Protein AF-A0A6G7WEB4-F1 (afdb_monomer_lite)

Radius of gyration: 13.22 Å; chains: 1; bounding box: 25×30×37 Å

Foldseek 3Di:
DDDDDDPCPVADPDDDPVLLVLLLVCVVVVDDLVRNCVVVVHDSVNSVVSCVVCVVVVNHDD

Sequence (62 aa):
MTVPHVILIDAKFIWSQKEVEDFRAMWECGLSLFEIAEQMNEDPDNIALLVIDQAKKRKIGG

Secondary structure (DSSP, 8-state):
-PPP----TT------HHHHHHHHHHHHTT--HHHHHHHHT--HHHHHHHHHHHHHTT-S--

pLDDT: mean 94.84, std 6.69, range [59.03, 98.62]

Structure (mmCIF, N/CA/C/O backbone):
data_AF-A0A6G7WEB4-F1
#
_entry.id   AF-A0A6G7WEB4-F1
#
loop_
_atom_site.group_PDB
_atom_site.id
_atom_site.type_symbol
_atom_site.label_atom_id
_atom_site.label_alt_id
_atom_site.label_comp_id
_atom_site.label_asym_id
_atom_site.label_entity_id
_atom_site.label_seq_id
_atom_site.pdbx_PDB_ins_code
_atom_site.Cartn_x
_atom_site.Cartn_y
_atom_site.Cartn_z
_atom_site.occupancy
_atom_site.B_iso_or_equiv
_atom_site.auth_seq_id
_atom_site.auth_comp_id
_atom_site.auth_asym_id
_atom_site.auth_atom_id
_atom_site.pdbx_PDB_model_num
ATOM 1 N N . MET A 1 1 ? 12.045 -21.130 -29.206 1.00 59.03 1 MET A N 1
ATOM 2 C CA . MET A 1 1 ? 12.559 -20.708 -27.885 1.00 59.03 1 MET A CA 1
ATOM 3 C C . MET A 1 1 ? 11.844 -19.421 -27.517 1.00 59.03 1 MET A C 1
ATOM 5 O O . MET A 1 1 ? 11.900 -18.494 -28.312 1.00 59.03 1 MET A O 1
ATOM 9 N N . THR A 1 2 ? 11.105 -19.380 -26.410 1.00 82.69 2 THR A N 1
ATOM 10 C CA . THR A 1 2 ? 10.437 -18.159 -25.929 1.00 82.69 2 THR A CA 1
ATOM 11 C C . THR A 1 2 ? 11.371 -17.406 -24.991 1.00 82.69 2 THR A C 1
ATOM 13 O O . THR A 1 2 ? 11.981 -18.012 -24.113 1.00 82.69 2 THR A O 1
ATOM 16 N N . VAL A 1 3 ? 11.496 -16.097 -25.189 1.00 83.06 3 VAL A N 1
ATOM 17 C CA . VAL A 1 3 ? 12.244 -15.211 -24.288 1.00 83.06 3 VAL A CA 1
ATOM 18 C C . VAL A 1 3 ? 11.424 -15.038 -23.002 1.00 83.06 3 VAL A C 1
ATOM 20 O O . VAL A 1 3 ? 10.224 -14.775 -23.108 1.00 83.06 3 VAL A O 1
ATOM 23 N N . PRO A 1 4 ? 12.004 -15.222 -21.803 1.00 85.94 4 PRO A N 1
ATOM 24 C CA . PRO A 1 4 ? 11.282 -14.980 -20.559 1.00 85.94 4 PRO A CA 1
ATOM 25 C C . PRO A 1 4 ? 10.889 -13.501 -20.455 1.00 85.94 4 PRO A C 1
ATOM 27 O O . PRO A 1 4 ? 11.699 -12.622 -20.747 1.00 85.94 4 PRO A O 1
ATOM 30 N N . HIS A 1 5 ? 9.652 -13.231 -20.032 1.00 88.94 5 HIS A N 1
ATOM 31 C CA . HIS A 1 5 ? 9.174 -11.877 -19.763 1.00 88.94 5 HIS A CA 1
ATOM 32 C C . HIS A 1 5 ? 9.277 -11.605 -18.262 1.00 88.94 5 HIS A C 1
ATOM 34 O O . HIS A 1 5 ? 8.614 -12.266 -17.463 1.00 88.94 5 HIS A O 1
ATOM 40 N N . VAL A 1 6 ? 10.119 -10.649 -17.879 1.00 87.44 6 VAL A N 1
ATOM 41 C CA . VAL A 1 6 ? 10.252 -10.212 -16.485 1.00 87.44 6 VAL A CA 1
ATOM 42 C C . VAL A 1 6 ? 9.237 -9.100 -16.249 1.00 87.44 6 VAL A C 1
ATOM 44 O O . VAL A 1 6 ? 9.177 -8.144 -17.016 1.00 87.44 6 VAL A O 1
ATOM 47 N N . ILE A 1 7 ? 8.411 -9.251 -15.219 1.00 89.44 7 ILE A N 1
ATOM 48 C CA . ILE A 1 7 ? 7.461 -8.229 -14.763 1.00 89.44 7 ILE A CA 1
ATOM 49 C C . ILE A 1 7 ? 7.861 -7.776 -13.358 1.00 89.44 7 ILE A C 1
ATOM 51 O O . ILE A 1 7 ? 8.498 -8.549 -12.640 1.00 89.44 7 ILE A O 1
ATOM 55 N N . LEU A 1 8 ? 7.470 -6.554 -12.972 1.00 88.44 8 LEU A N 1
ATOM 56 C CA . LEU A 1 8 ? 7.694 -5.993 -11.630 1.00 88.44 8 LEU A CA 1
ATOM 57 C C . LEU A 1 8 ? 9.181 -5.843 -11.249 1.00 88.44 8 LEU A C 1
ATOM 59 O O . LEU A 1 8 ? 9.554 -6.030 -10.093 1.00 88.44 8 LEU A O 1
ATOM 63 N N . ILE A 1 9 ? 10.045 -5.526 -12.222 1.00 89.19 9 ILE A N 1
ATOM 64 C CA . ILE A 1 9 ? 11.495 -5.409 -11.986 1.00 89.19 9 ILE A CA 1
ATOM 65 C C . ILE A 1 9 ? 11.849 -4.270 -11.017 1.00 89.19 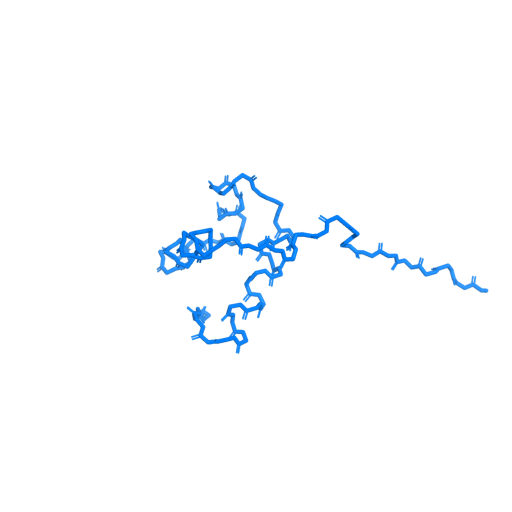9 ILE A C 1
ATOM 67 O O . ILE A 1 9 ? 12.788 -4.408 -10.238 1.00 89.19 9 ILE A O 1
ATOM 71 N N . ASP A 1 10 ? 11.042 -3.209 -11.011 1.00 88.75 10 ASP A N 1
ATOM 72 C CA . ASP A 1 10 ? 11.210 -2.030 -10.158 1.00 88.75 10 ASP A CA 1
ATOM 73 C C . ASP A 1 10 ? 10.258 -2.039 -8.947 1.00 88.75 10 ASP A C 1
ATOM 75 O O . ASP A 1 10 ? 9.998 -1.003 -8.335 1.00 88.75 10 ASP A O 1
ATOM 79 N N . ALA A 1 11 ? 9.714 -3.208 -8.589 1.00 93.25 11 ALA A N 1
ATOM 80 C CA . ALA A 1 11 ? 8.757 -3.301 -7.497 1.00 93.25 11 ALA A CA 1
ATOM 81 C C . ALA A 1 11 ? 9.378 -2.996 -6.126 1.00 93.25 11 ALA A C 1
ATOM 83 O O . ALA A 1 11 ? 10.449 -3.485 -5.748 1.00 93.25 11 ALA A O 1
ATOM 84 N N . LYS A 1 12 ? 8.633 -2.236 -5.327 1.00 93.94 12 LYS A N 1
ATOM 85 C CA . LYS A 1 12 ? 8.972 -1.876 -3.953 1.00 93.94 12 LYS A CA 1
ATOM 86 C C . LYS A 1 12 ? 8.545 -2.977 -2.982 1.00 93.94 12 LYS A C 1
ATOM 88 O O . LYS A 1 12 ? 7.371 -3.129 -2.648 1.0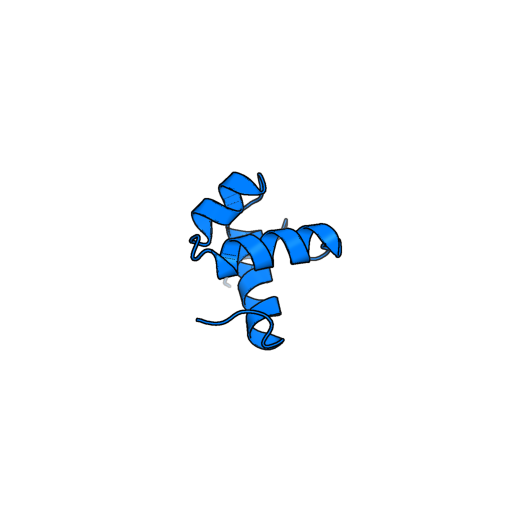0 93.94 12 LYS A O 1
ATOM 93 N N . PHE A 1 13 ? 9.526 -3.713 -2.459 1.00 92.81 13 PHE A N 1
ATOM 94 C CA . PHE A 1 13 ? 9.302 -4.770 -1.457 1.00 92.81 13 PHE A CA 1
ATOM 95 C C . PHE A 1 13 ? 9.553 -4.334 -0.011 1.00 92.81 13 PHE A C 1
ATOM 97 O O . PHE A 1 13 ? 9.219 -5.067 0.921 1.00 92.81 13 PHE A O 1
ATOM 104 N N . ILE A 1 14 ? 10.146 -3.158 0.192 1.00 95.81 14 ILE A N 1
ATOM 105 C CA . ILE A 1 14 ? 10.464 -2.630 1.517 1.00 95.81 14 ILE A CA 1
ATOM 106 C C . ILE A 1 14 ? 9.552 -1.443 1.789 1.00 95.81 14 ILE A C 1
ATOM 108 O O . ILE A 1 14 ? 9.541 -0.470 1.039 1.00 95.81 14 ILE A O 1
ATOM 112 N N . TRP A 1 15 ? 8.814 -1.545 2.886 1.00 97.69 15 TRP A N 1
ATOM 113 C CA . TRP A 1 15 ? 7.891 -0.530 3.364 1.00 97.69 15 TRP A CA 1
ATOM 114 C C . TRP A 1 15 ? 8.221 -0.224 4.817 1.00 97.69 15 TRP A C 1
ATOM 116 O O . TRP A 1 15 ? 8.472 -1.131 5.617 1.00 97.69 15 TRP A O 1
ATOM 126 N N . SER A 1 16 ? 8.229 1.053 5.166 1.00 98.25 16 SER A N 1
ATOM 127 C CA . SER A 1 16 ? 8.285 1.480 6.554 1.00 98.25 16 SER A CA 1
ATOM 128 C C . SER A 1 16 ? 6.973 1.149 7.266 1.00 98.25 16 SER A C 1
ATOM 130 O O . SER A 1 16 ? 5.904 1.065 6.661 1.00 98.25 16 SER A O 1
ATOM 132 N N . GLN A 1 17 ? 7.045 1.000 8.588 1.00 97.81 17 GLN A N 1
ATOM 133 C CA . GLN A 1 17 ? 5.861 0.751 9.409 1.00 97.81 17 GLN A CA 1
ATOM 134 C C . GLN A 1 17 ? 4.800 1.850 9.230 1.00 97.81 17 GLN A C 1
ATOM 136 O O . GLN A 1 17 ? 3.616 1.538 9.132 1.00 97.81 17 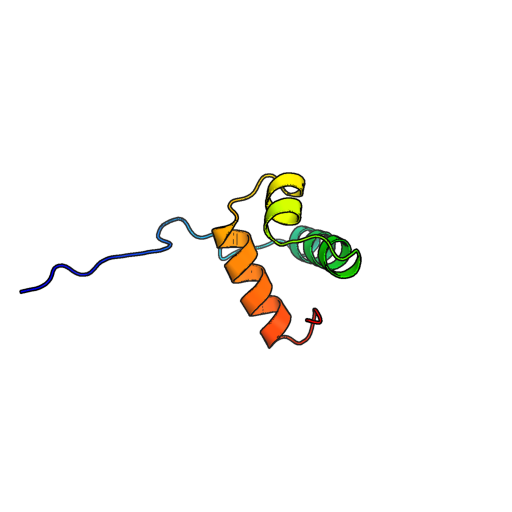GLN A O 1
ATOM 141 N N . LYS A 1 18 ? 5.234 3.114 9.110 1.00 98.19 18 LYS A N 1
ATOM 142 C CA . LYS A 1 18 ? 4.340 4.252 8.889 1.00 98.19 18 LYS A CA 1
ATOM 143 C C . LYS A 1 18 ? 3.605 4.164 7.550 1.00 98.19 18 LYS A C 1
ATOM 145 O O . LYS A 1 18 ? 2.396 4.345 7.531 1.00 98.19 18 LYS A O 1
ATOM 150 N N . GLU A 1 19 ? 4.293 3.840 6.455 1.00 98.44 19 GLU A N 1
ATOM 151 C CA . GLU A 1 19 ? 3.625 3.699 5.151 1.00 98.44 19 GLU A CA 1
ATOM 152 C C . GLU A 1 19 ? 2.573 2.581 5.172 1.00 98.44 19 GLU A C 1
ATOM 154 O O . GLU A 1 19 ? 1.499 2.732 4.599 1.00 98.44 19 GLU A O 1
ATOM 159 N N . VAL A 1 20 ? 2.853 1.473 5.870 1.00 98.38 20 VAL A N 1
ATOM 160 C CA . VAL A 1 20 ? 1.886 0.375 6.024 1.00 98.38 20 VAL A CA 1
ATOM 161 C C . VAL A 1 20 ? 0.670 0.806 6.850 1.00 98.38 20 VAL A C 1
ATOM 163 O O . VAL A 1 20 ? -0.447 0.383 6.561 1.00 98.38 20 VAL A O 1
ATOM 166 N N . GLU A 1 21 ? 0.864 1.621 7.886 1.00 98.38 21 GLU A N 1
ATOM 167 C CA . GLU A 1 21 ? -0.227 2.166 8.702 1.00 98.38 21 GLU A CA 1
ATOM 168 C C . GLU A 1 21 ? -1.083 3.165 7.922 1.00 98.38 21 GLU A C 1
ATOM 170 O O . GLU A 1 21 ? -2.307 3.037 7.935 1.00 98.38 21 GLU A O 1
ATOM 175 N N . ASP A 1 22 ? -0.454 4.086 7.189 1.00 98.50 22 ASP A N 1
ATOM 176 C CA . ASP A 1 22 ? -1.147 5.052 6.332 1.00 98.50 22 ASP A CA 1
ATOM 177 C C . ASP A 1 22 ? -1.972 4.316 5.255 1.00 98.50 22 ASP A C 1
ATOM 179 O O . ASP A 1 22 ? -3.162 4.591 5.084 1.00 98.50 22 ASP A O 1
ATOM 183 N N . PHE A 1 23 ? -1.384 3.304 4.603 1.00 98.56 23 PHE A N 1
ATOM 184 C CA . PHE A 1 23 ? -2.086 2.419 3.666 1.00 98.56 23 PHE A CA 1
ATOM 185 C C . PHE A 1 23 ? -3.334 1.777 4.293 1.00 98.56 23 PHE A C 1
ATOM 187 O O . PHE A 1 23 ? -4.415 1.828 3.706 1.00 98.56 23 PHE A O 1
ATOM 194 N N . ARG A 1 24 ? -3.213 1.180 5.489 1.00 98.56 24 ARG A N 1
ATOM 195 C CA . ARG A 1 24 ? -4.351 0.518 6.152 1.00 98.56 24 ARG A CA 1
ATOM 196 C C . ARG A 1 24 ? -5.450 1.506 6.508 1.00 98.56 24 ARG A C 1
ATOM 198 O O . ARG A 1 24 ? -6.613 1.185 6.296 1.00 98.56 24 ARG A O 1
ATOM 205 N N . ALA A 1 25 ? -5.092 2.689 7.003 1.00 98.38 25 ALA A N 1
ATOM 2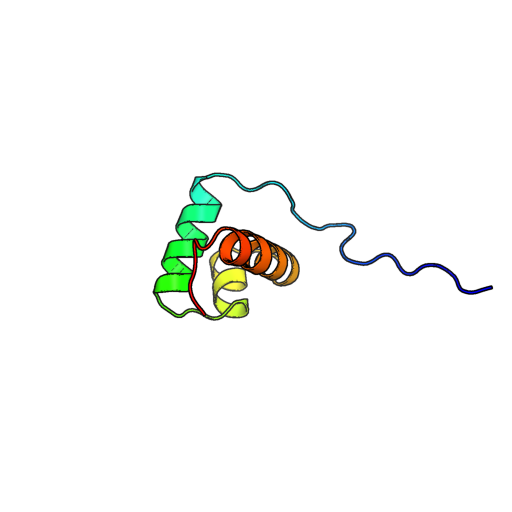06 C CA . ALA A 1 25 ? -6.068 3.719 7.334 1.00 98.38 25 ALA A CA 1
ATOM 207 C C . ALA A 1 25 ? -6.883 4.128 6.097 1.00 98.38 25 ALA A C 1
ATOM 209 O O . ALA A 1 25 ? -8.106 4.243 6.170 1.00 98.38 25 ALA A O 1
ATOM 210 N N . MET A 1 26 ? -6.230 4.281 4.941 1.00 98.50 26 MET A N 1
ATOM 211 C CA . MET A 1 26 ? -6.927 4.583 3.689 1.00 98.50 26 MET A CA 1
ATOM 212 C C . MET A 1 26 ? -7.784 3.414 3.194 1.00 98.50 26 MET A C 1
ATOM 214 O O . MET A 1 26 ? -8.919 3.627 2.769 1.00 98.50 26 MET A O 1
ATOM 218 N N . TRP A 1 27 ? -7.287 2.181 3.302 1.00 98.38 27 TRP A N 1
ATOM 219 C CA . TRP A 1 27 ? -8.057 0.986 2.952 1.00 98.38 27 TRP A CA 1
ATOM 220 C C . TRP A 1 27 ? -9.324 0.845 3.806 1.00 98.38 27 TRP A C 1
ATOM 222 O O . TRP A 1 27 ? -10.402 0.577 3.287 1.00 98.38 27 TRP A O 1
ATOM 232 N N . GLU A 1 28 ? -9.220 1.070 5.118 1.00 97.31 28 GLU A N 1
ATOM 233 C CA . GLU A 1 28 ? -10.359 1.052 6.047 1.00 97.31 28 GLU A CA 1
ATOM 234 C C . GLU A 1 28 ? -11.378 2.163 5.756 1.00 97.31 28 GLU A C 1
ATOM 236 O O . GLU A 1 28 ? -12.572 1.975 5.986 1.00 97.31 28 GLU A O 1
ATOM 241 N N . CYS A 1 29 ? -10.937 3.293 5.195 1.00 97.38 29 CYS A N 1
ATOM 242 C CA . CYS A 1 29 ? -11.827 4.342 4.692 1.00 97.38 29 CYS A CA 1
ATOM 243 C C . CYS A 1 29 ? -12.546 3.960 3.383 1.00 97.38 29 CYS A C 1
ATOM 245 O O . CYS A 1 29 ? -13.382 4.728 2.907 1.00 97.38 29 CYS A O 1
ATOM 247 N N . GLY A 1 30 ? -12.242 2.795 2.803 1.00 97.44 30 GLY A N 1
ATOM 248 C CA . GLY A 1 30 ? -12.856 2.301 1.573 1.00 97.44 30 GLY A CA 1
ATOM 249 C C . GLY A 1 30 ? -12.273 2.902 0.296 1.00 97.44 30 GLY A C 1
ATOM 250 O O . GLY A 1 30 ? -12.918 2.812 -0.748 1.00 97.44 30 GLY A O 1
ATOM 251 N N . LEU A 1 31 ? -11.083 3.515 0.360 1.00 98.38 31 LEU A N 1
ATOM 252 C CA . LEU A 1 31 ? -10.401 3.993 -0.842 1.00 98.38 31 LEU A CA 1
ATOM 253 C C . LEU A 1 31 ? -9.989 2.802 -1.712 1.00 98.38 31 LEU A C 1
ATOM 255 O O . LEU A 1 31 ? -9.510 1.774 -1.227 1.00 98.38 31 LEU A O 1
ATOM 259 N N . SER A 1 32 ? -10.142 2.966 -3.019 1.00 97.88 32 SER A N 1
ATOM 260 C CA . SER A 1 32 ? -9.649 2.017 -4.006 1.00 97.88 32 SER A CA 1
ATOM 261 C C . SER A 1 32 ? -8.121 2.017 -4.067 1.00 97.88 32 SER A C 1
ATOM 263 O O . SER A 1 32 ? -7.452 2.987 -3.716 1.00 97.88 32 SER A O 1
ATOM 265 N N . LEU A 1 33 ? -7.554 0.932 -4.595 1.00 97.88 33 LEU A N 1
ATOM 266 C CA . LEU A 1 33 ? -6.112 0.797 -4.818 1.00 97.88 33 LEU A CA 1
ATOM 267 C C . LEU A 1 33 ? -5.509 1.995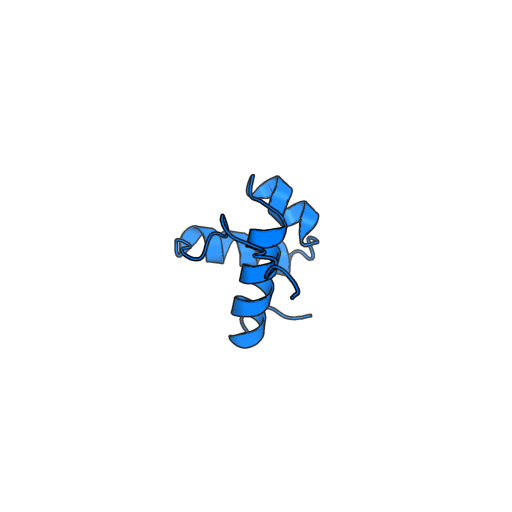 -5.569 1.00 97.88 33 LEU A C 1
ATOM 269 O O . LEU A 1 33 ? -4.434 2.458 -5.200 1.00 97.88 33 LEU A O 1
ATOM 273 N N . PHE A 1 34 ? -6.193 2.495 -6.603 1.00 98.44 34 PHE A N 1
ATOM 274 C CA . PHE A 1 34 ? -5.703 3.616 -7.408 1.00 98.44 34 PHE A CA 1
ATOM 275 C C . PHE A 1 34 ? -5.749 4.941 -6.645 1.00 98.44 34 PHE A C 1
ATOM 277 O O . PHE A 1 34 ? -4.803 5.716 -6.735 1.00 98.44 34 PHE A O 1
ATOM 284 N N . GLU A 1 35 ? -6.798 5.175 -5.852 1.00 98.62 35 GLU A N 1
ATOM 285 C CA . GLU A 1 35 ? -6.874 6.354 -4.981 1.00 98.62 35 GLU A CA 1
ATOM 286 C C . GLU A 1 35 ? -5.762 6.316 -3.930 1.00 98.62 35 GLU A C 1
ATOM 288 O O . GLU A 1 35 ? -5.097 7.320 -3.701 1.00 98.62 35 GLU A O 1
ATOM 293 N N . ILE A 1 36 ? -5.495 5.152 -3.331 1.00 98.62 36 ILE A N 1
ATOM 294 C CA . ILE A 1 36 ? -4.398 4.996 -2.368 1.00 98.62 36 ILE A CA 1
ATOM 295 C C . ILE A 1 36 ? -3.041 5.253 -3.032 1.00 98.62 36 ILE A C 1
ATOM 297 O O . ILE A 1 36 ? -2.210 5.955 -2.459 1.00 98.62 36 ILE A O 1
ATOM 301 N N . ALA A 1 37 ? -2.817 4.724 -4.237 1.00 98.44 37 ALA A N 1
ATOM 302 C CA . ALA A 1 37 ? -1.592 4.960 -5.000 1.00 98.44 37 ALA A CA 1
ATOM 303 C C . ALA A 1 37 ? -1.366 6.456 -5.268 1.00 98.44 37 ALA A C 1
ATOM 305 O O . ALA A 1 37 ? -0.269 6.966 -5.042 1.00 98.44 37 ALA A O 1
ATOM 306 N N . GLU A 1 38 ? -2.421 7.175 -5.660 1.00 98.50 38 GLU A N 1
ATOM 307 C CA . GLU A 1 38 ? -2.375 8.624 -5.855 1.00 98.50 38 GLU A CA 1
ATOM 308 C C . GLU A 1 38 ? -2.065 9.367 -4.546 1.00 98.50 38 GLU A C 1
ATOM 310 O O . GLU A 1 38 ? -1.152 10.191 -4.511 1.00 98.50 38 GLU A O 1
ATOM 315 N N . GLN A 1 39 ? -2.757 9.041 -3.448 1.00 98.38 39 GLN A N 1
ATOM 316 C CA . GLN A 1 39 ? -2.542 9.686 -2.145 1.00 98.38 39 GLN A CA 1
ATOM 317 C C . GLN A 1 39 ? -1.138 9.430 -1.577 1.00 98.38 39 GLN A C 1
ATOM 319 O O . GLN A 1 39 ? -0.557 10.307 -0.937 1.00 98.38 39 GLN A O 1
ATOM 324 N N . MET A 1 40 ? -0.577 8.242 -1.812 1.00 97.88 40 MET A N 1
ATOM 325 C CA . MET A 1 40 ? 0.778 7.877 -1.381 1.00 97.88 40 MET A CA 1
ATOM 326 C C . MET A 1 40 ? 1.867 8.317 -2.366 1.00 97.88 40 MET A C 1
ATOM 328 O O . MET A 1 40 ? 3.046 8.160 -2.050 1.00 97.88 40 MET A O 1
ATOM 332 N N . ASN A 1 41 ? 1.490 8.871 -3.527 1.00 97.62 41 ASN A N 1
ATOM 333 C CA . ASN A 1 41 ? 2.389 9.182 -4.638 1.00 97.62 41 ASN A CA 1
ATOM 334 C C . ASN A 1 41 ? 3.301 7.987 -4.988 1.00 97.62 41 ASN A C 1
ATOM 336 O O . ASN A 1 41 ? 4.529 8.100 -5.014 1.00 97.62 41 ASN A O 1
ATOM 340 N N . GLU A 1 42 ? 2.685 6.826 -5.201 1.00 97.31 42 GLU A N 1
ATOM 341 C CA . GLU A 1 42 ? 3.353 5.534 -5.380 1.00 97.31 42 GLU A CA 1
ATOM 342 C C . GLU A 1 42 ? 2.766 4.777 -6.581 1.00 97.31 42 GLU A C 1
ATOM 344 O O . GLU A 1 42 ? 1.647 5.050 -7.017 1.00 97.31 42 GLU A O 1
ATOM 349 N N . ASP A 1 43 ? 3.519 3.822 -7.132 1.00 96.94 43 ASP A N 1
ATOM 350 C CA . ASP A 1 43 ? 3.049 3.023 -8.267 1.00 96.94 43 ASP A CA 1
ATOM 351 C C . ASP A 1 43 ? 1.874 2.099 -7.858 1.00 96.94 43 ASP A C 1
ATOM 353 O O . ASP A 1 43 ? 1.979 1.378 -6.854 1.00 96.94 43 ASP A O 1
ATOM 357 N N . PRO A 1 44 ? 0.759 2.062 -8.615 1.00 97.38 44 PRO A N 1
ATOM 358 C CA . PRO A 1 44 ? -0.346 1.137 -8.367 1.00 97.38 44 PRO A CA 1
ATOM 359 C C . PRO A 1 44 ? 0.070 -0.337 -8.248 1.00 97.38 44 PRO A C 1
ATOM 361 O O . PRO A 1 44 ? -0.518 -1.061 -7.443 1.00 97.38 44 PRO A O 1
ATOM 364 N N . ASP A 1 45 ? 1.093 -0.788 -8.979 1.00 96.50 45 ASP A N 1
ATOM 365 C CA . ASP A 1 45 ? 1.604 -2.161 -8.895 1.00 96.50 45 ASP A CA 1
ATOM 366 C C . ASP A 1 45 ? 2.237 -2.438 -7.521 1.00 96.50 45 ASP A C 1
ATOM 368 O O . ASP A 1 45 ? 2.036 -3.506 -6.930 1.00 96.50 45 ASP A O 1
ATOM 372 N N . ASN A 1 46 ? 2.943 -1.455 -6.955 1.00 97.62 46 ASN A N 1
ATOM 373 C CA . ASN A 1 46 ? 3.504 -1.543 -5.606 1.00 97.62 46 ASN A CA 1
ATOM 374 C C . ASN A 1 46 ? 2.392 -1.615 -4.552 1.00 97.62 46 ASN A C 1
ATOM 376 O O . ASN A 1 46 ? 2.467 -2.425 -3.621 1.00 97.62 46 ASN A O 1
ATOM 380 N N . ILE A 1 47 ? 1.326 -0.826 -4.720 1.00 97.94 47 ILE A N 1
ATOM 381 C CA . ILE A 1 47 ? 0.149 -0.894 -3.846 1.00 97.94 47 ILE A CA 1
ATOM 382 C C . ILE A 1 47 ? -0.568 -2.239 -4.000 1.00 97.94 47 ILE A C 1
ATOM 384 O O . ILE A 1 47 ? -0.959 -2.830 -2.995 1.00 97.94 47 ILE A O 1
ATOM 388 N N . ALA A 1 48 ? -0.678 -2.791 -5.212 1.00 97.19 48 ALA A N 1
ATOM 389 C CA . ALA A 1 48 ? -1.260 -4.115 -5.442 1.00 97.19 48 ALA A CA 1
ATOM 390 C C . ALA A 1 48 ? -0.506 -5.216 -4.681 1.00 97.19 48 ALA A C 1
ATOM 392 O O . ALA A 1 48 ? -1.118 -6.071 -4.033 1.00 97.19 48 ALA A O 1
ATOM 393 N N . LEU A 1 49 ? 0.829 -5.177 -4.708 1.00 97.19 49 LEU A N 1
ATOM 394 C CA . LEU A 1 49 ? 1.666 -6.099 -3.939 1.00 97.19 49 LEU A CA 1
ATOM 395 C C . LEU A 1 49 ? 1.460 -5.933 -2.428 1.00 97.19 49 LEU A C 1
ATOM 397 O O . LEU A 1 49 ? 1.364 -6.936 -1.712 1.00 97.19 49 LEU A O 1
ATOM 401 N N . LEU A 1 50 ? 1.334 -4.693 -1.946 1.00 97.56 50 LEU A N 1
ATOM 402 C CA . LEU A 1 50 ? 1.053 -4.416 -0.539 1.00 97.56 50 LEU A CA 1
ATOM 403 C C . LEU A 1 50 ? -0.336 -4.929 -0.126 1.00 97.56 50 LEU A C 1
ATOM 405 O O . LEU A 1 50 ? -0.450 -5.577 0.913 1.00 97.56 50 LEU A O 1
ATOM 409 N N . VAL A 1 51 ? -1.370 -4.747 -0.955 1.00 97.81 51 VAL A N 1
ATOM 410 C CA . VAL A 1 51 ? -2.714 -5.316 -0.734 1.00 97.81 51 VAL A CA 1
ATOM 411 C C . VAL A 1 51 ? -2.629 -6.830 -0.552 1.00 97.81 51 VAL A C 1
ATOM 413 O O . VAL A 1 51 ? -3.147 -7.365 0.429 1.00 97.81 51 VAL A O 1
ATOM 416 N N . ILE A 1 52 ? -1.927 -7.531 -1.450 1.00 97.00 52 ILE A N 1
ATOM 417 C CA . ILE A 1 52 ? -1.762 -8.990 -1.372 1.00 97.00 52 ILE A CA 1
ATOM 418 C C . ILE A 1 52 ? -1.086 -9.400 -0.055 1.00 97.00 52 ILE A C 1
ATOM 420 O O . ILE A 1 52 ? -1.533 -10.347 0.600 1.00 97.00 52 ILE A O 1
ATOM 424 N N . ASP A 1 53 ? -0.020 -8.706 0.349 1.00 97.06 53 ASP A N 1
ATOM 425 C CA . ASP A 1 53 ? 0.683 -8.970 1.609 1.00 97.06 53 ASP A CA 1
ATOM 426 C C . ASP A 1 53 ? -0.222 -8.747 2.834 1.00 97.06 53 ASP A C 1
ATOM 428 O O . ASP A 1 53 ? -0.342 -9.619 3.702 1.00 97.06 53 ASP A O 1
ATOM 432 N N . GLN A 1 54 ? -0.908 -7.605 2.895 1.00 97.81 54 GLN A N 1
ATOM 433 C CA . GLN A 1 54 ? -1.757 -7.240 4.028 1.00 97.81 54 GLN A CA 1
ATOM 434 C C . GLN A 1 54 ? -3.003 -8.131 4.126 1.00 97.81 54 GLN A C 1
ATOM 436 O O . GLN A 1 54 ? -3.382 -8.525 5.235 1.00 97.81 54 GLN A O 1
ATOM 441 N N . ALA A 1 55 ? -3.592 -8.530 2.995 1.00 97.56 55 ALA A N 1
ATOM 442 C CA . ALA A 1 55 ? -4.705 -9.476 2.946 1.00 97.56 55 ALA A CA 1
ATOM 443 C C . ALA A 1 55 ? -4.281 -10.868 3.442 1.00 97.56 55 ALA A C 1
ATOM 445 O O . ALA A 1 55 ? -4.945 -11.453 4.301 1.00 97.56 55 ALA A O 1
ATOM 446 N N . LYS A 1 56 ? -3.120 -11.376 3.000 1.00 97.69 56 LYS A N 1
ATOM 447 C CA . LYS A 1 56 ? -2.552 -12.644 3.503 1.00 97.69 56 LYS A CA 1
ATOM 448 C C . LYS A 1 56 ? -2.313 -12.617 5.012 1.00 97.69 56 LYS A C 1
ATOM 450 O O . LYS A 1 56 ? -2.534 -13.620 5.690 1.00 97.69 56 LYS A O 1
ATOM 455 N N . LYS A 1 57 ? -1.902 -11.466 5.548 1.00 97.19 57 LYS A N 1
ATOM 456 C CA . LYS A 1 57 ? -1.709 -11.234 6.989 1.00 97.19 57 LYS A CA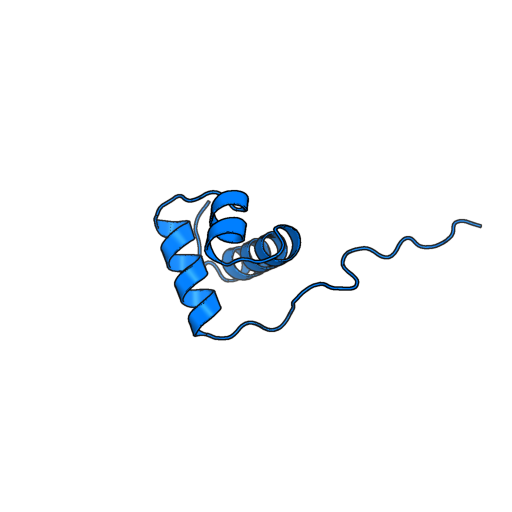 1
ATOM 457 C C . LYS A 1 57 ? -3.012 -10.955 7.750 1.00 97.19 57 LYS A C 1
ATOM 459 O O . LYS A 1 57 ? -2.953 -10.759 8.964 1.00 97.19 57 LYS A O 1
ATOM 464 N N . ARG A 1 58 ? -4.167 -10.938 7.067 1.00 96.50 58 ARG A N 1
ATOM 465 C CA . ARG A 1 58 ? -5.489 -10.580 7.616 1.00 96.50 58 ARG A CA 1
ATOM 466 C C . ARG A 1 58 ? -5.487 -9.221 8.320 1.00 96.50 58 ARG A C 1
ATOM 468 O O . ARG A 1 58 ? -6.078 -9.058 9.383 1.00 96.50 58 ARG A O 1
ATOM 475 N N . LYS A 1 59 ? -4.747 -8.267 7.756 1.00 97.56 59 LYS A N 1
ATOM 476 C CA . LYS A 1 59 ? -4.642 -6.893 8.263 1.00 97.56 59 LYS A CA 1
ATOM 477 C C . LYS A 1 59 ? -5.607 -5.931 7.589 1.00 97.56 59 LYS A C 1
ATOM 479 O O . LYS A 1 59 ? -5.791 -4.838 8.099 1.00 97.56 59 LYS A O 1
ATOM 484 N N . ILE A 1 60 ? -6.200 -6.356 6.481 1.00 96.06 60 ILE A N 1
ATOM 485 C CA . ILE A 1 60 ? -7.240 -5.644 5.750 1.00 96.06 60 ILE A CA 1
ATOM 486 C C . ILE A 1 60 ? -8.352 -6.629 5.373 1.00 96.06 60 ILE A C 1
ATOM 488 O O . ILE A 1 60 ? -8.094 -7.832 5.237 1.00 96.06 60 ILE A O 1
ATOM 492 N N . GLY A 1 61 ? -9.579 -6.119 5.260 1.00 88.88 61 GLY A N 1
ATOM 493 C CA . GLY A 1 61 ? -10.747 -6.847 4.756 1.00 88.88 61 GLY A CA 1
ATOM 494 C C . GLY A 1 61 ? -10.922 -6.685 3.244 1.00 88.88 61 GLY A C 1
ATOM 495 O O . GLY A 1 61 ? -10.229 -5.874 2.632 1.00 88.88 61 GLY A O 1
ATOM 496 N N . GLY A 1 62 ? -11.822 -7.483 2.664 1.00 74.00 62 GLY A N 1
ATOM 497 C CA . GLY A 1 62 ? -12.310 -7.288 1.294 1.00 74.00 62 GLY A CA 1
ATOM 498 C C . GLY A 1 62 ? -13.491 -6.334 1.238 1.00 74.00 62 GLY A C 1
ATOM 499 O O . GLY A 1 62 ? -14.129 -6.146 2.300 1.00 74.00 62 GLY A O 1
#

Organism: NCBI:txid1868793